Protein AF-K1YWC3-F1 (afdb_monomer)

Structure (mmCIF, N/CA/C/O backbone):
data_AF-K1YWC3-F1
#
_entry.id   AF-K1YWC3-F1
#
loop_
_atom_site.group_PDB
_atom_site.id
_atom_site.type_symbol
_atom_site.label_atom_id
_atom_site.label_alt_id
_atom_site.label_comp_id
_atom_site.label_asym_id
_atom_site.label_entity_id
_atom_site.label_seq_id
_atom_site.pdbx_PDB_ins_code
_atom_site.Cartn_x
_atom_site.Cartn_y
_atom_site.Cartn_z
_atom_site.occupancy
_atom_site.B_iso_or_equiv
_atom_site.auth_seq_id
_atom_site.auth_comp_id
_atom_site.auth_asym_id
_atom_site.auth_atom_id
_atom_site.pdbx_PDB_model_num
ATOM 1 N N . CYS A 1 1 ? -1.167 3.196 -6.192 1.00 78.25 1 CYS A N 1
ATOM 2 C CA . CYS A 1 1 ? -2.270 2.261 -6.495 1.00 78.25 1 CYS A CA 1
ATOM 3 C C . CYS A 1 1 ? -1.720 1.188 -7.412 1.00 78.25 1 CYS A C 1
ATOM 5 O O . CYS A 1 1 ? -1.116 1.553 -8.408 1.00 78.25 1 CYS A O 1
ATOM 7 N N . TRP A 1 2 ? -1.917 -0.083 -7.091 1.00 89.56 2 TRP A N 1
ATOM 8 C CA . TRP A 1 2 ? -1.488 -1.203 -7.930 1.00 89.56 2 TRP A CA 1
ATOM 9 C C . TRP A 1 2 ? -2.705 -2.000 -8.384 1.00 89.56 2 TRP A C 1
ATOM 11 O O . TRP A 1 2 ? -3.825 -1.748 -7.930 1.00 89.56 2 TRP A O 1
ATOM 21 N N . ALA A 1 3 ? -2.472 -2.958 -9.266 1.00 92.81 3 ALA A N 1
ATOM 22 C CA . ALA A 1 3 ? -3.475 -3.923 -9.660 1.00 92.81 3 ALA A CA 1
ATOM 23 C C . ALA A 1 3 ? -2.877 -5.331 -9.683 1.00 92.81 3 ALA A C 1
ATOM 25 O O . ALA A 1 3 ? -1.662 -5.525 -9.613 1.00 92.81 3 ALA A O 1
ATOM 26 N N . GLU A 1 4 ? -3.763 -6.308 -9.785 1.00 94.62 4 GLU A N 1
ATOM 27 C CA . GLU A 1 4 ? -3.435 -7.669 -10.179 1.00 94.62 4 GLU A CA 1
ATOM 28 C C . GLU A 1 4 ? -4.350 -8.022 -11.350 1.00 94.62 4 GLU A C 1
ATOM 30 O O . GLU A 1 4 ? -5.515 -7.615 -11.375 1.00 94.62 4 GLU A O 1
ATOM 35 N N . PHE A 1 5 ? -3.838 -8.769 -12.321 1.00 95.19 5 PHE A N 1
ATOM 36 C CA . PHE A 1 5 ? -4.652 -9.334 -13.393 1.00 95.19 5 PHE A CA 1
ATOM 37 C C . PHE A 1 5 ? -4.528 -10.852 -13.391 1.00 95.19 5 PHE A C 1
ATOM 39 O O . PHE A 1 5 ? -3.484 -11.403 -13.054 1.00 95.19 5 PHE A O 1
ATOM 46 N N . PHE A 1 6 ? -5.610 -11.541 -13.745 1.00 97.00 6 PHE A N 1
ATOM 47 C CA . PHE A 1 6 ? -5.606 -12.995 -13.809 1.00 97.00 6 PHE A CA 1
ATOM 48 C C . PHE A 1 6 ? -5.157 -13.459 -15.194 1.00 97.00 6 PHE A C 1
ATOM 50 O O . PHE A 1 6 ? -5.795 -13.132 -16.196 1.00 97.00 6 PHE A O 1
ATOM 57 N N . LEU A 1 7 ? -4.080 -14.240 -15.246 1.00 97.00 7 LEU A N 1
ATOM 58 C CA . LEU A 1 7 ? -3.588 -14.887 -16.456 1.00 97.00 7 LEU A CA 1
ATOM 59 C C . LEU A 1 7 ? -3.944 -16.385 -16.413 1.00 97.00 7 LEU A C 1
ATOM 61 O O . LEU A 1 7 ? -3.418 -17.108 -15.557 1.00 97.00 7 LEU A O 1
ATOM 65 N N . PRO A 1 8 ? -4.825 -16.880 -17.305 1.00 97.31 8 PRO A N 1
ATOM 66 C CA . PRO A 1 8 ? -5.187 -18.295 -17.345 1.00 97.31 8 PRO A CA 1
ATOM 67 C C . PRO A 1 8 ? -3.958 -19.207 -17.451 1.00 97.31 8 PRO A C 1
ATOM 69 O O . PRO A 1 8 ? -3.063 -18.963 -18.254 1.00 97.31 8 PRO A O 1
ATOM 72 N N . GLY A 1 9 ? -3.914 -20.257 -16.627 1.00 97.00 9 GLY A N 1
ATOM 73 C CA . GLY A 1 9 ? -2.782 -21.190 -16.558 1.00 97.00 9 GLY A CA 1
ATOM 74 C C . GLY A 1 9 ? -1.598 -20.724 -15.700 1.00 97.00 9 GLY A C 1
ATOM 75 O O . GLY A 1 9 ? -0.715 -21.531 -15.435 1.00 97.00 9 GLY A O 1
ATOM 76 N N . TYR A 1 10 ? -1.594 -19.473 -15.226 1.00 95.44 10 TYR A N 1
ATOM 77 C CA . TYR A 1 10 ? -0.540 -18.928 -14.362 1.00 95.44 10 TYR A CA 1
ATOM 78 C C . TYR A 1 10 ? -1.079 -18.455 -13.003 1.00 95.44 10 TYR A C 1
ATOM 80 O O . TYR A 1 10 ? -0.537 -18.821 -11.964 1.00 95.44 10 TYR A O 1
ATOM 88 N N . GLY A 1 11 ? -2.178 -17.694 -12.994 1.00 97.12 11 GLY A N 1
ATOM 89 C CA . GLY A 1 11 ? -2.795 -17.152 -11.779 1.00 97.12 11 GLY A CA 1
ATOM 90 C C . GLY A 1 11 ? -2.837 -15.623 -11.753 1.00 97.12 11 GLY A C 1
ATOM 91 O O . GLY A 1 11 ? -2.821 -14.975 -12.798 1.00 97.12 11 GLY A O 1
ATOM 92 N N . TRP A 1 12 ? -2.925 -15.045 -10.552 1.00 95.94 12 TRP A N 1
ATOM 93 C CA . TRP A 1 12 ? -2.896 -13.593 -10.351 1.00 95.94 12 TRP A CA 1
ATOM 94 C C . TRP A 1 12 ? -1.474 -13.053 -10.515 1.00 95.94 12 TRP A C 1
ATOM 96 O O . TRP A 1 12 ? -0.547 -13.516 -9.854 1.00 95.94 12 TRP A O 1
ATOM 106 N N . VAL A 1 13 ? -1.314 -12.075 -11.403 1.00 96.06 13 VAL A N 1
ATOM 107 C CA . VAL A 1 13 ? -0.044 -11.421 -11.726 1.00 96.06 13 VAL A CA 1
ATOM 108 C C . VAL A 1 13 ? -0.094 -9.978 -11.224 1.00 96.06 13 VAL A C 1
ATOM 110 O O . VAL A 1 13 ? -1.021 -9.250 -11.595 1.00 96.06 13 VAL A O 1
ATOM 113 N N . PRO A 1 14 ? 0.874 -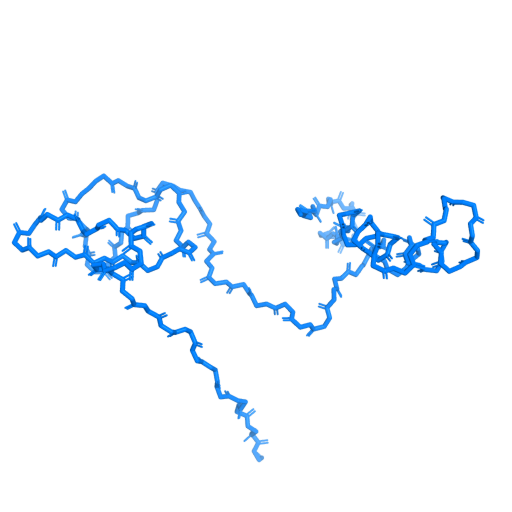9.536 -10.405 1.00 94.88 14 PRO A N 1
ATOM 114 C CA . PRO A 1 14 ? 0.909 -8.166 -9.920 1.00 94.88 14 PRO A CA 1
ATOM 115 C C . PRO A 1 14 ? 1.369 -7.188 -11.001 1.00 94.88 14 PRO A C 1
ATOM 117 O O . PRO A 1 14 ? 2.228 -7.499 -11.822 1.00 94.88 14 PRO A O 1
ATOM 120 N N . VAL A 1 15 ? 0.831 -5.971 -10.974 1.00 95.75 15 VAL A N 1
ATOM 121 C CA . VAL A 1 15 ? 1.298 -4.862 -11.808 1.00 95.75 15 VAL A CA 1
ATOM 122 C C . VAL A 1 15 ? 1.245 -3.546 -11.037 1.00 95.75 15 VAL A C 1
ATOM 124 O O . VAL A 1 15 ? 0.233 -3.230 -10.402 1.00 95.75 15 VAL A O 1
ATOM 127 N N . ASP A 1 16 ? 2.320 -2.758 -11.098 1.00 95.56 16 ASP A N 1
ATOM 128 C CA . ASP A 1 16 ? 2.392 -1.472 -10.396 1.00 95.56 16 ASP A CA 1
ATOM 129 C C . ASP A 1 16 ? 2.835 -0.291 -11.279 1.00 95.56 16 ASP A C 1
ATOM 131 O O . ASP A 1 16 ? 3.982 0.158 -11.235 1.00 95.56 16 ASP A O 1
ATOM 135 N N . PRO A 1 17 ? 1.912 0.290 -12.065 1.00 94.81 17 PRO A N 1
ATOM 136 C CA . PRO A 1 17 ? 2.220 1.479 -12.850 1.00 94.81 17 PRO A CA 1
ATOM 137 C C . PRO A 1 17 ? 2.376 2.736 -11.980 1.00 94.81 17 PRO A C 1
ATOM 139 O O . PRO A 1 17 ? 2.950 3.728 -12.435 1.00 94.81 17 PRO A O 1
ATOM 142 N N . ALA A 1 18 ? 1.856 2.738 -10.746 1.00 95.12 18 ALA A N 1
ATOM 143 C CA . ALA A 1 18 ? 1.966 3.894 -9.868 1.00 95.12 18 ALA A CA 1
ATOM 144 C C . ALA A 1 18 ? 3.388 4.047 -9.332 1.00 95.12 18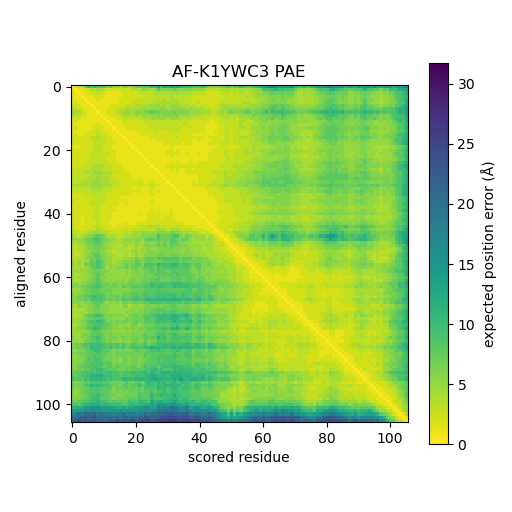 ALA A C 1
ATOM 146 O O . ALA A 1 18 ? 3.889 5.171 -9.304 1.00 95.12 18 ALA A O 1
ATOM 147 N N . ASP A 1 19 ? 4.055 2.949 -8.980 1.00 95.06 19 ASP A N 1
ATOM 148 C CA . ASP A 1 19 ? 5.454 3.000 -8.563 1.00 95.06 19 ASP A CA 1
ATOM 149 C C . ASP A 1 19 ? 6.387 3.343 -9.727 1.00 95.06 19 ASP A C 1
ATOM 151 O O . ASP A 1 19 ? 7.305 4.132 -9.526 1.00 95.06 19 ASP A O 1
ATOM 155 N N . VAL A 1 20 ? 6.095 2.927 -10.968 1.00 96.19 20 VAL A N 1
ATOM 156 C CA . VAL A 1 20 ? 6.805 3.457 -12.153 1.00 96.19 20 VAL A CA 1
ATOM 157 C C . VAL A 1 20 ? 6.718 4.987 -12.190 1.00 96.19 20 VAL A C 1
ATOM 159 O O . VAL A 1 20 ? 7.732 5.671 -12.312 1.00 96.19 20 VAL A O 1
ATOM 162 N N . ARG A 1 21 ? 5.512 5.553 -12.041 1.00 96.88 21 ARG A N 1
ATOM 163 C CA . ARG A 1 21 ? 5.314 7.014 -12.036 1.00 96.88 21 ARG A CA 1
ATOM 164 C C . ARG A 1 21 ? 5.973 7.692 -10.839 1.00 96.88 21 ARG A C 1
ATOM 166 O O . ARG A 1 21 ? 6.459 8.812 -10.983 1.00 96.88 21 ARG A O 1
ATOM 173 N N . LYS A 1 22 ? 6.002 7.032 -9.682 1.00 95.69 22 LYS A N 1
ATOM 174 C CA . LYS A 1 22 ? 6.696 7.514 -8.488 1.00 95.69 22 LYS A CA 1
ATOM 175 C C . LYS A 1 22 ? 8.199 7.586 -8.729 1.00 95.69 22 LYS A C 1
ATOM 177 O O . LYS A 1 22 ? 8.767 8.638 -8.473 1.00 95.69 22 LYS A O 1
ATOM 182 N N . MET A 1 23 ? 8.806 6.536 -9.282 1.00 96.44 23 MET A N 1
ATOM 183 C CA . MET A 1 23 ? 10.234 6.520 -9.608 1.00 96.44 23 MET A CA 1
ATOM 184 C C . MET A 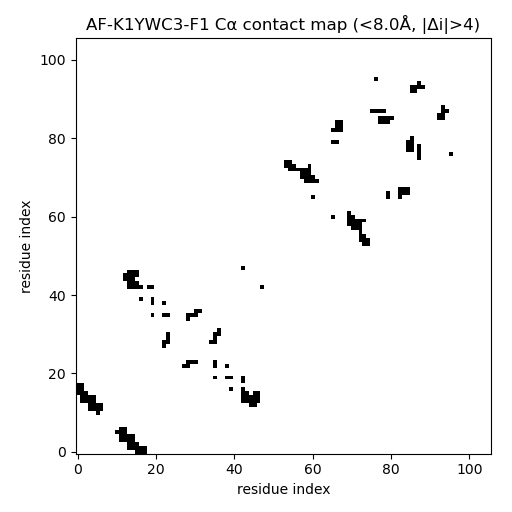1 23 ? 10.586 7.592 -10.638 1.00 96.44 23 MET A C 1
ATOM 186 O O . MET A 1 23 ? 11.535 8.345 -10.438 1.00 96.44 23 MET A O 1
ATOM 190 N N . MET A 1 24 ? 9.765 7.742 -11.685 1.00 98.19 24 MET A N 1
ATOM 191 C CA . MET A 1 24 ? 9.930 8.828 -12.654 1.00 98.19 24 MET A CA 1
ATOM 192 C C . MET A 1 24 ? 9.907 10.208 -11.987 1.00 98.19 24 MET A C 1
ATOM 194 O O . MET A 1 24 ? 10.729 11.057 -12.310 1.00 98.19 24 MET A O 1
ATOM 198 N N . LEU A 1 25 ? 8.987 10.435 -11.043 1.00 98.12 25 LEU A N 1
ATOM 199 C CA . LEU A 1 25 ? 8.901 11.697 -10.310 1.00 98.12 25 LEU A CA 1
ATOM 200 C C . LEU A 1 25 ? 10.117 11.918 -9.399 1.00 98.12 25 LEU A C 1
ATOM 202 O O . LEU A 1 25 ? 10.682 13.007 -9.397 1.00 98.12 25 LEU A O 1
ATOM 206 N N . THR A 1 26 ? 10.515 10.911 -8.617 1.00 97.56 26 THR A N 1
ATOM 207 C CA . THR A 1 26 ? 11.603 11.042 -7.633 1.00 97.56 26 THR A CA 1
ATOM 208 C C . THR A 1 26 ? 12.974 11.170 -8.278 1.00 97.56 26 THR A C 1
ATOM 210 O O . THR A 1 26 ? 13.868 11.772 -7.692 1.00 97.56 26 THR A O 1
ATOM 213 N N . GLU A 1 27 ? 13.141 10.607 -9.471 1.00 97.94 27 GLU A N 1
ATOM 214 C CA . GLU A 1 27 ? 14.410 10.590 -10.198 1.00 97.94 27 GLU A CA 1
ATOM 215 C C . GLU A 1 27 ? 14.419 11.530 -11.413 1.00 97.94 27 GLU A C 1
ATOM 217 O O . GLU A 1 27 ? 15.400 11.571 -12.149 1.00 97.94 27 GLU A O 1
ATOM 222 N N . ASN A 1 28 ? 13.349 12.311 -11.606 1.00 98.25 28 ASN A N 1
ATOM 223 C CA . ASN A 1 28 ? 13.175 13.253 -12.715 1.00 98.25 28 ASN A CA 1
ATOM 224 C C . ASN A 1 28 ? 13.359 12.612 -14.109 1.00 98.25 28 ASN A C 1
ATOM 226 O O . ASN A 1 28 ? 14.043 13.161 -14.974 1.00 98.25 28 ASN A O 1
ATOM 230 N N . LEU A 1 29 ? 12.744 11.446 -14.320 1.00 98.50 29 LEU A N 1
ATOM 231 C CA . LEU A 1 29 ? 12.835 10.672 -15.561 1.00 98.50 29 LEU A CA 1
ATOM 232 C C . LEU A 1 29 ? 11.671 10.965 -16.512 1.00 98.50 29 LEU A C 1
ATOM 234 O O . LEU A 1 29 ? 10.520 11.150 -16.102 1.00 98.50 29 LEU A O 1
ATOM 238 N N . GLN A 1 30 ? 11.964 10.908 -17.805 1.00 98.31 30 GLN A N 1
ATOM 239 C CA . GLN A 1 30 ? 10.996 10.932 -18.892 1.00 98.31 30 GLN A CA 1
ATOM 240 C C . GLN A 1 30 ? 10.518 9.517 -19.262 1.00 98.31 30 GLN A C 1
ATOM 242 O O . GLN A 1 30 ? 11.174 8.518 -18.944 1.00 98.31 30 GLN A O 1
ATOM 247 N N . PRO A 1 31 ? 9.354 9.385 -19.926 1.00 97.56 31 PRO A N 1
ATOM 248 C CA . PRO A 1 31 ? 8.822 8.090 -20.348 1.00 97.56 31 PRO A CA 1
ATOM 249 C C . PRO A 1 31 ? 9.759 7.260 -21.244 1.00 97.56 31 PRO A C 1
ATOM 251 O O . PRO A 1 31 ? 9.615 6.033 -21.274 1.00 97.56 31 PRO A O 1
ATOM 254 N N . GLU A 1 32 ? 10.659 7.907 -21.983 1.00 97.62 32 GLU A N 1
ATOM 255 C CA . GLU A 1 32 ? 11.560 7.301 -22.969 1.00 97.62 32 GLU A CA 1
ATOM 256 C C . GLU A 1 32 ? 12.899 6.848 -22.372 1.00 97.62 32 GLU A C 1
ATOM 258 O O . GLU A 1 32 ? 13.598 6.042 -22.999 1.00 97.62 32 GLU A O 1
ATOM 263 N N . ASP A 1 33 ? 13.235 7.325 -21.170 1.00 98.50 33 ASP A N 1
ATOM 264 C CA . ASP A 1 33 ? 14.504 7.035 -20.507 1.00 98.50 33 ASP A CA 1
ATOM 265 C C . ASP A 1 33 ? 14.688 5.533 -20.277 1.00 98.50 33 ASP A C 1
ATOM 267 O O . ASP A 1 33 ? 13.747 4.810 -19.930 1.00 98.50 33 ASP A O 1
ATOM 271 N N . ALA A 1 34 ? 15.930 5.062 -20.427 1.00 98.38 34 ALA A N 1
ATOM 272 C CA . ALA A 1 34 ? 16.284 3.656 -20.224 1.00 98.38 34 ALA A CA 1
ATOM 273 C C . ALA A 1 34 ? 15.850 3.156 -18.837 1.00 98.38 34 ALA A C 1
ATOM 275 O O . ALA A 1 34 ? 15.196 2.123 -18.724 1.00 98.38 34 ALA A O 1
ATOM 276 N N . ARG A 1 35 ? 16.085 3.965 -17.801 1.00 98.12 35 ARG A N 1
ATOM 277 C CA . ARG A 1 35 ? 15.716 3.641 -16.420 1.00 98.12 35 ARG A CA 1
ATOM 278 C C . ARG A 1 35 ? 14.201 3.556 -16.202 1.00 98.12 35 ARG A C 1
ATOM 280 O O . ARG A 1 35 ? 13.726 2.707 -15.456 1.00 98.12 35 ARG A O 1
ATOM 287 N N . THR A 1 36 ? 13.409 4.364 -16.911 1.00 98.38 36 THR A N 1
ATOM 288 C CA . THR A 1 36 ? 11.942 4.236 -16.895 1.00 98.38 36 THR A CA 1
ATOM 289 C C . THR A 1 36 ? 11.489 2.907 -17.502 1.00 98.38 36 THR A C 1
ATOM 291 O O . THR A 1 36 ? 10.529 2.310 -17.012 1.00 98.38 36 THR A O 1
ATOM 294 N N . LYS A 1 37 ? 12.162 2.426 -18.556 1.00 98.12 37 LYS A N 1
ATOM 295 C CA . LYS A 1 37 ? 11.873 1.111 -19.153 1.00 98.12 37 LYS A CA 1
ATOM 296 C C . LYS A 1 37 ? 12.199 -0.019 -18.180 1.00 98.12 37 LYS A C 1
ATOM 298 O O . LYS A 1 37 ? 11.347 -0.877 -17.989 1.00 98.12 37 LYS A O 1
ATOM 303 N N . GLU A 1 38 ? 13.336 0.054 -17.491 1.00 97.94 38 GLU A N 1
ATOM 304 C CA . GLU A 1 38 ? 13.704 -0.907 -16.439 1.00 97.94 38 GLU A CA 1
ATOM 305 C C . GLU A 1 38 ? 12.642 -0.971 -15.329 1.00 97.94 38 GLU A C 1
ATOM 307 O O . GLU A 1 38 ? 12.217 -2.058 -14.940 1.00 97.94 38 GLU A O 1
ATOM 312 N N . TYR A 1 39 ? 12.126 0.176 -14.864 1.00 97.25 39 TYR A N 1
ATOM 313 C CA . TYR A 1 39 ? 11.028 0.181 -13.889 1.00 97.25 39 TYR A CA 1
ATOM 314 C C . TYR A 1 39 ? 9.742 -0.432 -14.441 1.00 97.25 39 TYR A C 1
ATOM 316 O O . TYR A 1 39 ? 9.067 -1.167 -13.723 1.00 97.25 39 TYR A O 1
ATOM 324 N N . ARG A 1 40 ? 9.384 -0.152 -15.700 1.00 97.06 40 ARG A N 1
ATOM 325 C CA . ARG A 1 40 ? 8.204 -0.769 -16.329 1.00 97.06 40 ARG A CA 1
ATOM 326 C C . ARG A 1 40 ? 8.339 -2.283 -16.409 1.00 97.06 40 ARG A C 1
ATOM 328 O O . ARG A 1 40 ? 7.371 -2.968 -16.110 1.00 97.06 40 ARG A O 1
ATOM 335 N N . GLU A 1 41 ? 9.508 -2.780 -16.801 1.00 97.06 41 GLU A N 1
ATOM 336 C CA . GLU A 1 41 ? 9.790 -4.214 -16.878 1.00 97.06 41 GLU A CA 1
ATOM 337 C C . GLU A 1 41 ? 9.738 -4.864 -15.495 1.00 97.06 41 GLU A C 1
ATOM 339 O O . GLU A 1 41 ? 9.081 -5.888 -15.330 1.00 97.06 41 GLU A O 1
ATOM 344 N N . TYR A 1 42 ? 10.343 -4.237 -14.483 1.00 95.88 42 TYR A N 1
ATOM 345 C CA . TYR A 1 42 ? 10.313 -4.739 -13.112 1.00 95.88 42 TYR A CA 1
ATOM 346 C C . TYR A 1 42 ? 8.888 -4.791 -12.541 1.00 95.88 42 TYR A C 1
ATOM 348 O O . TYR A 1 42 ? 8.445 -5.832 -12.066 1.00 95.88 42 TYR A O 1
ATOM 356 N N . PHE A 1 43 ? 8.139 -3.687 -12.609 1.00 95.94 43 PHE A N 1
ATOM 357 C CA . PHE A 1 43 ? 6.792 -3.599 -12.032 1.00 95.94 43 PHE A CA 1
ATOM 358 C C . PHE A 1 43 ? 5.701 -4.264 -12.890 1.00 95.94 43 PHE A C 1
ATOM 360 O O . PHE A 1 43 ? 4.523 -4.218 -12.525 1.00 95.94 43 PHE A O 1
ATOM 367 N N . TRP A 1 44 ? 6.060 -4.901 -14.008 1.00 95.50 44 TRP A N 1
ATOM 368 C CA . TRP A 1 44 ? 5.176 -5.760 -14.793 1.00 95.50 44 TRP A CA 1
ATOM 369 C C . TRP A 1 44 ? 5.341 -7.224 -14.371 1.00 95.50 44 TRP A C 1
ATOM 371 O O . TRP A 1 44 ? 6.022 -8.014 -15.019 1.00 95.50 44 TRP A O 1
ATOM 381 N N . GLY A 1 45 ? 4.711 -7.592 -13.258 1.00 94.38 45 GLY A N 1
ATOM 382 C CA . GLY A 1 45 ? 4.865 -8.912 -12.643 1.00 94.38 45 GLY A CA 1
ATOM 383 C C . GLY A 1 45 ? 5.562 -8.888 -11.286 1.00 94.38 45 GLY A C 1
ATOM 384 O O . GLY A 1 45 ? 5.732 -9.951 -10.690 1.00 94.38 45 GLY A O 1
ATOM 385 N N . ALA A 1 46 ? 5.900 -7.709 -10.755 1.00 93.12 46 ALA A N 1
ATOM 386 C CA . ALA A 1 46 ? 6.425 -7.563 -9.401 1.00 93.12 46 ALA A CA 1
ATOM 387 C C . ALA A 1 46 ? 5.796 -6.401 -8.621 1.00 93.12 46 ALA A C 1
ATOM 389 O O . ALA A 1 46 ? 5.181 -5.479 -9.161 1.00 93.12 46 ALA A O 1
ATOM 390 N N . TRP A 1 47 ? 6.013 -6.460 -7.312 1.00 90.19 47 TRP A N 1
ATOM 391 C CA . TRP A 1 47 ? 5.847 -5.367 -6.365 1.00 90.19 47 TRP A CA 1
ATOM 392 C C . TRP A 1 47 ? 7.206 -5.032 -5.748 1.00 90.19 47 TRP A C 1
ATOM 394 O O . TRP A 1 47 ? 8.110 -5.867 -5.775 1.00 90.19 47 TRP A O 1
ATOM 404 N N . ASP A 1 48 ? 7.347 -3.851 -5.140 1.00 84.62 48 ASP A N 1
ATOM 405 C CA . ASP A 1 48 ? 8.533 -3.574 -4.327 1.00 84.62 48 ASP A CA 1
ATOM 406 C C . ASP A 1 48 ? 8.632 -4.540 -3.127 1.00 84.62 48 ASP A C 1
ATOM 408 O O . ASP A 1 48 ? 7.631 -5.052 -2.617 1.00 84.62 48 ASP A O 1
ATOM 412 N N . SER A 1 49 ? 9.855 -4.801 -2.666 1.00 82.69 49 SER A N 1
ATOM 413 C CA . SER A 1 49 ? 10.133 -5.787 -1.613 1.00 82.69 49 SER A CA 1
ATOM 414 C C . SER A 1 49 ? 9.738 -5.344 -0.200 1.00 82.69 49 SER A C 1
ATOM 416 O O . SER A 1 49 ? 9.813 -6.146 0.730 1.00 82.69 49 SER A O 1
ATOM 418 N N . TYR A 1 50 ? 9.312 -4.094 -0.011 1.00 84.19 50 TYR A N 1
ATOM 419 C CA . TYR A 1 50 ? 9.007 -3.508 1.294 1.00 84.19 50 TYR A CA 1
ATOM 420 C C . TYR A 1 50 ? 7.503 -3.441 1.585 1.00 84.19 50 TYR A C 1
ATOM 422 O O . TYR A 1 50 ? 7.075 -2.776 2.533 1.00 84.19 50 TYR A O 1
ATOM 430 N N . ARG A 1 51 ? 6.676 -4.137 0.799 1.00 84.06 51 ARG A N 1
ATOM 431 C CA . ARG A 1 51 ? 5.221 -4.108 0.971 1.00 84.06 51 ARG A CA 1
ATOM 432 C C . ARG A 1 51 ? 4.730 -4.927 2.147 1.00 84.06 51 ARG A C 1
ATOM 434 O O . ARG A 1 51 ? 5.122 -6.070 2.362 1.00 84.06 51 ARG A O 1
ATOM 441 N N . VAL A 1 52 ? 3.752 -4.352 2.841 1.00 84.69 52 VAL A N 1
ATOM 442 C CA . VAL A 1 52 ? 3.009 -5.006 3.916 1.00 84.69 52 VAL A CA 1
ATOM 443 C C . VAL A 1 52 ? 1.516 -4.865 3.641 1.00 84.69 52 VAL A C 1
ATOM 445 O O . VAL A 1 52 ? 0.992 -3.756 3.528 1.00 84.69 52 VAL A O 1
ATOM 448 N N . LYS A 1 53 ? 0.812 -5.996 3.550 1.00 85.00 53 LYS A N 1
ATOM 449 C CA . LYS A 1 53 ? -0.651 -6.024 3.457 1.00 85.00 53 LYS A CA 1
ATOM 450 C C . LYS A 1 53 ? -1.242 -6.000 4.866 1.00 85.00 53 LYS A C 1
ATOM 452 O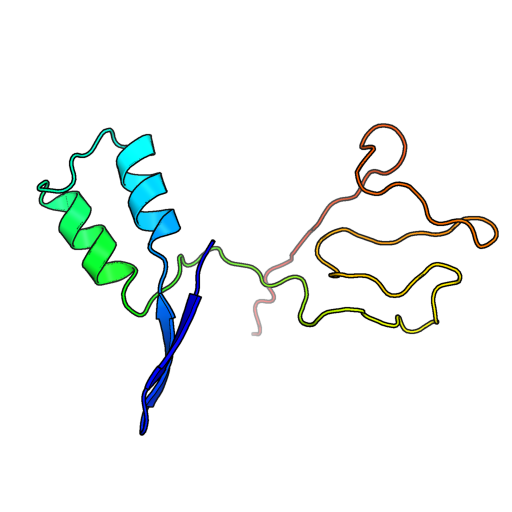 O . LYS A 1 53 ? -1.136 -6.981 5.592 1.00 85.00 53 LYS A O 1
ATOM 457 N N . LEU A 1 54 ? -1.877 -4.890 5.237 1.00 83.62 54 LEU A N 1
ATOM 458 C CA . LEU A 1 54 ? -2.484 -4.730 6.567 1.00 83.62 54 LEU A CA 1
ATOM 459 C C . LEU A 1 54 ? -3.880 -5.355 6.673 1.00 83.62 54 LEU A C 1
ATOM 461 O O . LEU A 1 54 ? -4.242 -5.880 7.719 1.00 83.62 54 LEU A O 1
ATOM 465 N N . ALA A 1 55 ? -4.663 -5.311 5.595 1.00 86.06 55 ALA A N 1
ATOM 466 C CA . ALA A 1 55 ? -6.035 -5.802 5.590 1.00 86.06 55 ALA A CA 1
ATOM 467 C C . ALA A 1 55 ? -6.483 -6.269 4.203 1.00 86.06 55 ALA A C 1
ATOM 469 O O . ALA A 1 55 ? -5.878 -5.943 3.179 1.00 86.06 55 ALA A O 1
ATOM 470 N N . THR A 1 56 ? -7.572 -7.037 4.177 1.00 89.00 56 THR A N 1
ATOM 471 C CA . THR A 1 56 ? -8.257 -7.482 2.961 1.00 89.00 56 THR A CA 1
ATOM 472 C C . THR A 1 56 ? -9.767 -7.399 3.155 1.00 89.00 56 THR A C 1
ATOM 474 O O . THR A 1 56 ? -10.253 -7.637 4.257 1.00 89.00 56 THR A O 1
ATOM 477 N N . GLY A 1 57 ? -10.500 -7.104 2.081 1.00 89.88 57 GLY A N 1
ATOM 478 C CA . GLY A 1 57 ? -11.964 -7.062 2.071 1.00 89.88 57 GLY A CA 1
ATOM 479 C C . GLY A 1 57 ? -12.568 -5.656 2.127 1.00 89.88 57 GLY A C 1
ATOM 480 O O . GLY A 1 57 ? -11.859 -4.648 2.188 1.00 89.88 57 GLY A O 1
ATOM 481 N N . ARG A 1 58 ? -13.899 -5.622 2.039 1.00 93.19 58 ARG A N 1
ATOM 482 C CA . ARG A 1 58 ? -14.754 -4.430 2.026 1.00 93.19 58 ARG A CA 1
ATOM 483 C C . ARG A 1 58 ? -15.929 -4.645 2.974 1.00 93.19 58 ARG A C 1
ATOM 485 O O . ARG A 1 58 ? -16.298 -5.795 3.204 1.00 93.19 58 ARG A O 1
ATOM 492 N N . ASP A 1 59 ? -16.479 -3.557 3.508 1.00 94.94 59 ASP A N 1
ATOM 493 C CA . ASP A 1 59 ? -17.668 -3.562 4.378 1.00 94.94 59 ASP A CA 1
ATOM 494 C C . ASP A 1 59 ? -17.555 -4.575 5.531 1.00 94.94 59 ASP A C 1
ATOM 496 O O . ASP A 1 59 ? -18.415 -5.418 5.781 1.00 94.94 59 ASP A O 1
ATOM 500 N N . LEU A 1 60 ? -16.420 -4.506 6.221 1.00 93.44 60 LEU A N 1
ATOM 501 C CA . LEU A 1 60 ? -15.966 -5.482 7.195 1.00 93.44 60 LEU A CA 1
ATOM 502 C C . LEU A 1 60 ? -16.779 -5.403 8.490 1.00 93.44 60 LEU A C 1
ATOM 504 O O . LEU A 1 60 ? -16.929 -4.339 9.100 1.00 93.44 60 LEU A O 1
ATOM 508 N N . ILE A 1 61 ? -17.234 -6.567 8.948 1.00 95.38 61 ILE A N 1
ATOM 509 C CA . ILE A 1 61 ? -17.778 -6.770 10.291 1.00 95.38 61 ILE A CA 1
ATOM 510 C C . ILE A 1 61 ? -16.661 -7.336 11.162 1.00 95.3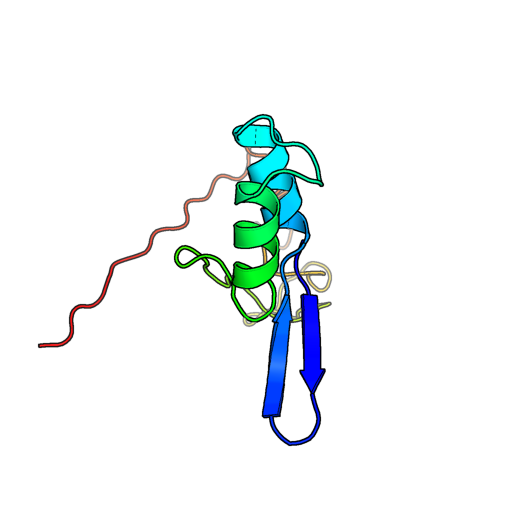8 61 ILE A C 1
ATOM 512 O O . ILE A 1 61 ? -16.125 -8.405 10.871 1.00 95.38 61 ILE A O 1
ATOM 516 N N . LEU A 1 62 ? -16.293 -6.606 12.211 1.00 92.50 62 LEU A N 1
ATOM 517 C CA . LEU A 1 62 ? -15.231 -6.998 13.126 1.00 92.50 62 LEU A CA 1
ATOM 518 C C . LEU A 1 62 ? -15.677 -8.135 14.052 1.00 92.50 62 LEU A C 1
ATOM 520 O O . LEU A 1 62 ? -16.867 -8.396 14.239 1.00 92.50 62 LEU A O 1
ATOM 524 N N . ASN A 1 63 ? -14.693 -8.805 14.649 1.00 91.31 63 ASN A N 1
ATOM 525 C CA . ASN A 1 63 ? -14.901 -9.714 15.766 1.00 91.31 63 ASN A CA 1
ATOM 526 C C . ASN A 1 63 ? -13.967 -9.302 16.921 1.00 91.31 63 ASN A C 1
ATOM 528 O O . ASN A 1 63 ? -12.753 -9.468 16.777 1.00 91.31 63 ASN A O 1
ATOM 532 N N . PRO A 1 64 ? -14.489 -8.757 18.035 1.00 91.38 64 PRO A N 1
ATOM 533 C CA . PRO A 1 64 ? -15.909 -8.534 18.332 1.00 91.38 64 PRO A CA 1
ATOM 534 C C . PRO A 1 64 ? -16.571 -7.521 17.386 1.00 91.38 64 PRO A C 1
ATOM 536 O O . PRO A 1 64 ? -15.902 -6.655 16.824 1.00 91.38 64 PRO A O 1
ATOM 539 N N . ARG A 1 65 ? -17.894 -7.651 17.205 1.00 94.50 65 ARG A N 1
ATOM 540 C CA . ARG A 1 65 ? -18.677 -6.767 16.329 1.00 94.50 65 ARG A CA 1
ATOM 541 C C . ARG A 1 65 ? -18.595 -5.328 16.833 1.00 94.50 65 ARG A C 1
ATOM 543 O O . ARG A 1 65 ? -18.865 -5.074 18.004 1.00 94.50 65 ARG A O 1
ATOM 550 N N . GLN A 1 66 ? -18.268 -4.409 15.932 1.00 94.88 66 GLN A N 1
ATOM 551 C CA . GLN A 1 66 ? -18.292 -2.978 16.206 1.00 94.88 66 GLN A CA 1
ATOM 552 C C . GLN A 1 66 ? -19.725 -2.464 16.430 1.00 94.88 66 GLN A C 1
ATOM 554 O O . GLN A 1 66 ? -20.671 -2.984 15.836 1.00 94.88 66 GLN A O 1
ATOM 559 N N . ALA A 1 67 ? -19.893 -1.428 17.250 1.00 94.69 67 ALA A N 1
ATOM 560 C CA . ALA A 1 67 ? -21.158 -0.706 17.388 1.00 94.69 67 ALA A CA 1
ATOM 561 C C . ALA A 1 67 ? -21.446 0.207 16.181 1.00 94.69 67 ALA A C 1
ATOM 563 O O . ALA A 1 67 ? -22.607 0.466 15.860 1.00 94.69 67 ALA A O 1
ATOM 564 N N . GLY A 1 68 ? -20.392 0.694 15.519 1.00 89.44 68 GLY A N 1
ATOM 565 C CA . GLY A 1 68 ? -20.480 1.492 14.297 1.00 89.44 68 GLY A CA 1
ATOM 566 C C . GLY A 1 68 ? -20.930 0.714 13.052 1.00 89.44 68 GLY A C 1
ATOM 567 O O . GLY A 1 68 ? -21.245 -0.475 13.084 1.00 89.44 68 GLY A O 1
ATOM 568 N N . ALA A 1 69 ? -20.940 1.405 11.912 1.00 91.88 69 ALA A N 1
ATOM 569 C CA . ALA A 1 69 ? -21.212 0.792 10.613 1.00 91.88 69 ALA A CA 1
ATOM 570 C C . ALA A 1 69 ? -20.109 -0.220 10.207 1.00 91.88 69 ALA A C 1
ATOM 572 O O . ALA A 1 69 ? -19.000 -0.197 10.757 1.00 91.88 69 ALA A O 1
ATOM 573 N N . PRO A 1 70 ? -20.373 -1.101 9.223 1.00 94.06 70 PRO A N 1
ATOM 574 C CA . PRO A 1 70 ? -19.335 -1.910 8.590 1.00 94.06 70 PRO A CA 1
ATOM 575 C C . PRO A 1 70 ? -18.159 -1.046 8.122 1.00 94.06 70 PRO A C 1
ATOM 577 O O . PRO A 1 70 ? -18.353 0.044 7.580 1.00 94.06 70 PRO A O 1
ATOM 580 N N . LEU A 1 71 ? -16.931 -1.518 8.331 1.00 92.69 71 LEU A N 1
ATOM 581 C CA . LEU A 1 71 ? -15.748 -0.755 7.94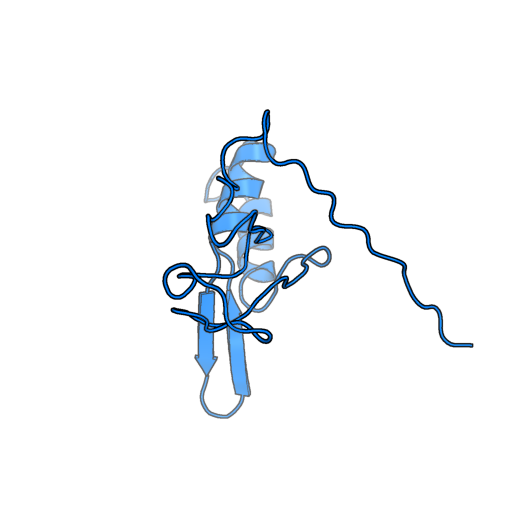1 1.00 92.69 71 LEU A CA 1
ATOM 582 C C . LEU A 1 71 ? -15.483 -0.940 6.457 1.00 92.69 71 LEU A C 1
ATOM 584 O O . LEU A 1 71 ? -15.182 -2.045 6.013 1.00 92.69 71 LEU A O 1
ATOM 588 N N . ASN A 1 72 ? -15.541 0.148 5.689 1.00 91.25 72 ASN A N 1
ATOM 589 C CA . ASN A 1 72 ? -15.314 0.093 4.246 1.00 91.25 72 ASN A CA 1
ATOM 590 C C . ASN A 1 72 ? -13.980 -0.595 3.893 1.00 91.25 72 ASN A C 1
ATOM 592 O O . ASN A 1 72 ? -13.927 -1.365 2.943 1.00 91.25 72 ASN A O 1
ATOM 596 N N . THR A 1 73 ? -12.921 -0.347 4.670 1.00 89.75 73 THR A N 1
ATOM 597 C CA . THR A 1 73 ? -11.665 -1.117 4.690 1.00 89.75 73 THR A CA 1
ATOM 598 C C . THR A 1 73 ? -11.100 -1.118 6.116 1.00 89.75 73 THR A C 1
ATOM 600 O O . THR A 1 73 ? -11.534 -0.327 6.951 1.00 89.75 73 THR A O 1
ATOM 603 N N . PHE A 1 74 ? -10.106 -1.966 6.398 1.00 89.62 74 PHE A N 1
ATOM 604 C CA . PHE A 1 74 ? -9.379 -1.972 7.680 1.00 89.62 74 PHE A CA 1
ATOM 605 C C . PHE A 1 74 ? -7.927 -1.491 7.522 1.00 89.62 74 PHE A C 1
ATOM 607 O O . PHE A 1 74 ? -6.990 -2.090 8.038 1.00 89.62 74 PHE A O 1
ATOM 614 N N . GLY A 1 75 ? -7.724 -0.438 6.720 1.00 87.69 75 GLY A N 1
ATOM 615 C CA . GLY A 1 75 ? -6.398 0.163 6.509 1.00 87.69 75 GLY A CA 1
ATOM 616 C C . GLY A 1 75 ? -5.940 1.077 7.651 1.00 87.69 75 GLY A C 1
ATOM 617 O O . GLY A 1 75 ? -4.743 1.267 7.847 1.00 87.69 75 GLY A O 1
ATOM 618 N N . TYR A 1 76 ? -6.894 1.611 8.413 1.00 88.44 76 TYR A N 1
ATOM 619 C CA . TYR A 1 76 ? -6.677 2.418 9.610 1.00 88.44 76 TYR A CA 1
ATOM 620 C C . TYR A 1 76 ? -7.173 1.629 10.825 1.00 88.44 76 TYR A C 1
ATOM 622 O O . TYR A 1 76 ? -8.172 0.913 10.698 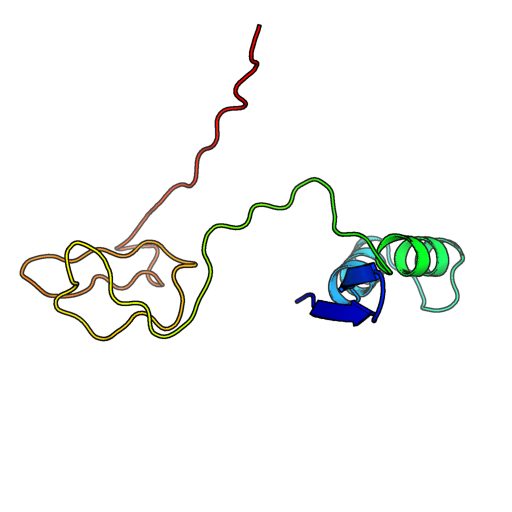1.00 88.44 76 TYR A O 1
ATOM 630 N N . PRO A 1 77 ? -6.516 1.728 11.993 1.00 88.81 77 PRO A N 1
ATOM 631 C CA . PRO A 1 77 ? -7.025 1.095 13.199 1.00 88.81 77 PRO A CA 1
ATOM 632 C C . PRO A 1 77 ? -8.407 1.624 13.570 1.00 88.81 77 PRO A C 1
ATOM 634 O O . PRO A 1 77 ? -8.731 2.785 13.333 1.00 88.81 77 PRO A O 1
ATOM 637 N N . TYR A 1 78 ? -9.200 0.759 14.187 1.00 91.25 78 TYR A N 1
ATOM 638 C CA . TYR A 1 78 ? -10.537 1.078 14.660 1.00 91.25 78 TYR A CA 1
ATOM 639 C C . TYR A 1 78 ? -10.573 1.067 16.186 1.00 91.25 78 TYR A C 1
ATOM 641 O O . TYR A 1 78 ? -9.995 0.177 16.811 1.00 91.25 78 TYR A O 1
ATOM 649 N N . GLY A 1 79 ? -11.270 2.030 16.785 1.00 91.19 79 GLY A N 1
ATOM 650 C CA . GLY A 1 79 ? -11.478 2.095 18.228 1.00 91.19 79 GLY A CA 1
ATOM 651 C C . GLY A 1 79 ? -12.835 2.699 18.568 1.00 91.19 79 GLY A C 1
ATOM 652 O O . GLY A 1 79 ? -13.329 3.562 17.846 1.00 91.19 79 GLY A O 1
ATOM 653 N N . GLU A 1 80 ? -13.424 2.253 19.677 1.00 92.62 80 GLU A N 1
ATOM 654 C CA . GLU A 1 80 ? -14.698 2.760 20.194 1.00 92.62 80 GLU A CA 1
ATOM 655 C C . GLU A 1 80 ? -14.592 3.086 21.683 1.00 92.62 80 GLU A C 1
ATOM 657 O O . GLU A 1 80 ? -13.974 2.347 22.450 1.00 92.62 80 GLU A O 1
ATOM 662 N N . VAL A 1 81 ? -15.258 4.160 22.109 1.00 91.81 81 VAL A N 1
ATOM 663 C CA . VAL A 1 81 ? -15.442 4.490 23.529 1.00 91.81 81 VAL A CA 1
ATOM 664 C C . VAL A 1 81 ? -16.931 4.673 23.789 1.00 91.81 81 VAL A C 1
ATOM 666 O O . VAL A 1 81 ? -17.573 5.539 23.198 1.00 91.81 81 VAL A O 1
ATOM 669 N N . GLY A 1 82 ? -17.508 3.824 24.645 1.00 92.44 82 GLY A N 1
ATOM 670 C CA . GLY A 1 82 ? -18.949 3.846 24.926 1.00 92.44 82 GLY A CA 1
ATOM 671 C C . GLY A 1 82 ? -19.817 3.612 23.681 1.00 92.44 82 GLY A C 1
ATOM 672 O O . GLY A 1 82 ? -20.844 4.269 23.527 1.00 92.44 82 GLY A O 1
ATOM 673 N N . GLY A 1 83 ? -19.374 2.741 22.765 1.00 91.88 83 GLY A N 1
ATOM 674 C CA . GLY A 1 83 ? -20.069 2.434 21.506 1.00 91.88 83 GLY A CA 1
ATOM 675 C C . GLY A 1 83 ? -19.975 3.526 20.436 1.00 91.88 83 GLY A C 1
ATOM 676 O O . GLY A 1 83 ? -20.650 3.439 19.414 1.00 91.88 83 GLY A O 1
ATOM 677 N N . LYS A 1 84 ? -19.161 4.566 20.655 1.00 92.25 84 LYS A N 1
ATOM 678 C CA . LYS A 1 84 ? -18.917 5.626 19.673 1.00 92.25 84 LYS A CA 1
ATOM 679 C C . LYS A 1 84 ? -17.567 5.404 18.991 1.00 92.25 84 LYS A C 1
ATOM 681 O O . LYS A 1 84 ? -16.561 5.378 19.708 1.00 92.25 84 LYS A O 1
ATOM 686 N N . PRO A 1 85 ? -17.525 5.267 17.653 1.00 92.00 85 PRO A N 1
ATOM 687 C CA . PRO A 1 85 ? -16.272 5.183 16.913 1.00 92.00 85 PRO A CA 1
ATOM 688 C C . PRO A 1 85 ? -15.422 6.439 17.117 1.00 92.00 85 PRO A C 1
ATOM 690 O O . PRO A 1 85 ? -15.941 7.557 17.105 1.00 92.00 85 PRO A O 1
ATOM 693 N N . LEU A 1 86 ? -14.120 6.248 17.306 1.00 92.00 86 LEU A N 1
ATOM 694 C CA . LEU A 1 86 ? -13.132 7.322 17.281 1.00 92.00 86 LEU A CA 1
ATOM 695 C C . LEU A 1 86 ? -12.832 7.706 15.827 1.00 92.00 86 LEU A C 1
ATOM 697 O O . LEU A 1 86 ? -12.809 6.838 14.956 1.00 92.00 86 LEU A O 1
ATOM 701 N N . ASP A 1 87 ? -12.580 8.990 15.566 1.00 91.12 87 ASP A N 1
ATOM 702 C CA . ASP A 1 87 ? -12.157 9.444 14.240 1.00 91.12 87 ASP A CA 1
ATOM 703 C C . ASP A 1 87 ? -10.692 9.063 14.000 1.00 91.12 87 ASP A C 1
ATOM 705 O O . ASP A 1 87 ? -9.766 9.695 14.508 1.00 91.12 87 ASP A O 1
ATOM 709 N N . TRP A 1 88 ? -10.477 8.010 13.214 1.00 88.81 88 TRP A N 1
ATOM 710 C CA . TRP A 1 88 ? -9.140 7.525 12.877 1.00 88.81 88 TRP A CA 1
ATOM 711 C C . TRP A 1 88 ? -8.386 8.402 11.868 1.00 88.81 88 TRP A C 1
ATOM 713 O O . TRP A 1 88 ? -7.213 8.134 11.599 1.00 88.81 88 TRP A O 1
ATOM 723 N N . LEU A 1 89 ? -9.030 9.434 11.311 1.00 89.12 89 LEU A N 1
ATOM 724 C CA . LEU A 1 89 ? -8.403 10.436 10.449 1.00 89.12 89 LEU A CA 1
ATOM 725 C C . LEU A 1 89 ? -7.997 11.703 11.215 1.00 89.12 89 LEU A C 1
ATOM 727 O O . LEU A 1 89 ? -7.322 12.552 10.632 1.00 89.12 89 LEU A O 1
ATOM 731 N N . ASP A 1 90 ? -8.351 11.824 12.501 1.00 92.12 90 ASP A N 1
ATOM 732 C CA . ASP A 1 90 ? -7.892 12.907 13.372 1.00 92.12 90 ASP A CA 1
ATOM 733 C C . ASP A 1 90 ? -6.666 12.474 14.207 1.00 92.12 90 ASP A C 1
ATOM 735 O O . ASP A 1 90 ? -6.798 11.937 15.314 1.00 92.12 90 ASP A O 1
ATOM 739 N N . PRO A 1 91 ? -5.432 12.759 13.746 1.00 87.69 91 PRO A N 1
ATOM 740 C CA . PRO A 1 91 ? -4.215 12.349 14.442 1.00 87.69 91 PRO A CA 1
ATOM 741 C C . PRO A 1 91 ? -4.007 13.064 15.785 1.00 87.69 91 PRO A C 1
ATOM 743 O O . PRO A 1 91 ? -3.092 12.707 16.535 1.00 87.69 91 PRO A O 1
ATOM 746 N N . LYS A 1 92 ? -4.792 14.103 16.110 1.00 90.00 92 LYS A N 1
ATOM 747 C CA . LYS A 1 92 ? -4.712 14.753 17.425 1.00 90.00 92 LYS A CA 1
ATOM 748 C C . LYS A 1 92 ? -5.368 13.900 18.500 1.00 90.00 92 LYS A C 1
ATOM 750 O O . LYS A 1 92 ? -4.864 13.876 19.623 1.00 90.00 92 LYS A O 1
ATOM 755 N N . THR A 1 93 ? -6.451 13.212 18.153 1.00 88.50 93 THR A N 1
ATOM 756 C CA . THR A 1 93 ? -7.302 12.477 19.094 1.00 88.50 93 THR A CA 1
ATOM 757 C C . THR A 1 93 ? -7.146 10.962 18.980 1.00 88.50 93 THR A C 1
ATOM 759 O O . THR A 1 93 ? -7.363 10.266 19.971 1.00 88.50 93 THR A O 1
ATOM 762 N N . PHE A 1 94 ? -6.675 10.446 17.840 1.00 89.62 94 PHE A N 1
ATOM 763 C CA . PHE A 1 94 ? -6.431 9.021 17.633 1.00 89.62 94 PHE A CA 1
ATOM 764 C C . PHE A 1 94 ? -5.061 8.762 16.993 1.00 89.62 94 PHE A C 1
ATOM 766 O O . PHE A 1 94 ? -4.835 9.004 15.809 1.00 89.62 94 PHE A O 1
ATOM 773 N N . LYS A 1 95 ? -4.117 8.260 17.799 1.00 89.19 95 LYS A N 1
ATOM 774 C CA . LYS A 1 95 ? -2.741 7.954 17.379 1.00 89.19 95 LYS A CA 1
ATOM 775 C C . LYS A 1 95 ? -2.484 6.462 17.459 1.00 89.19 95 LYS A C 1
ATOM 777 O O . LYS A 1 95 ? -2.851 5.816 18.437 1.00 89.19 95 LYS A O 1
ATOM 782 N N . TYR A 1 96 ? -1.791 5.937 16.461 1.00 87.50 96 TYR A N 1
ATOM 783 C CA . TYR A 1 96 ? -1.442 4.528 16.387 1.00 87.50 96 TYR A CA 1
ATOM 784 C C . TYR A 1 96 ? -0.079 4.345 15.718 1.00 87.50 96 TYR A C 1
ATOM 786 O O . TYR A 1 96 ? 0.357 5.177 14.923 1.00 87.50 96 TYR A O 1
ATOM 794 N N . THR A 1 97 ? 0.571 3.225 16.027 1.00 87.62 97 THR A N 1
ATOM 795 C CA . THR A 1 97 ? 1.857 2.839 15.442 1.00 87.62 97 THR A CA 1
ATOM 796 C C . THR A 1 97 ? 1.773 1.395 14.976 1.00 87.62 97 THR A C 1
ATOM 798 O O . THR A 1 97 ? 1.472 0.503 15.767 1.00 87.62 97 THR A O 1
ATOM 801 N N . PHE A 1 98 ? 2.088 1.153 13.704 1.00 85.19 98 PHE A N 1
ATOM 802 C CA . PHE A 1 98 ? 2.353 -0.196 13.217 1.00 85.19 98 PHE A CA 1
ATOM 803 C C . PHE A 1 98 ? 3.807 -0.551 13.524 1.00 85.19 98 PHE A C 1
ATOM 805 O O . PHE A 1 98 ? 4.725 0.162 13.124 1.00 85.19 98 PHE A O 1
ATOM 812 N N . THR A 1 99 ? 4.021 -1.651 14.243 1.00 88.19 99 THR A N 1
ATOM 813 C CA . THR A 1 99 ? 5.359 -2.212 14.471 1.00 88.19 99 THR A CA 1
ATOM 814 C C . THR A 1 99 ? 5.399 -3.629 13.927 1.00 88.19 99 THR A C 1
ATOM 816 O O . THR A 1 99 ? 4.400 -4.344 13.976 1.00 88.19 99 THR A O 1
ATOM 819 N N . TYR A 1 100 ? 6.549 -4.037 13.402 1.00 82.69 100 TYR A N 1
ATOM 820 C CA . TYR A 1 100 ? 6.797 -5.413 12.998 1.00 82.69 100 TYR A CA 1
ATOM 821 C C . TYR A 1 100 ? 8.115 -5.881 13.613 1.00 82.69 100 TYR A C 1
ATOM 823 O O . TYR A 1 100 ? 9.029 -5.086 13.835 1.00 82.69 100 TYR A O 1
ATOM 831 N N . ARG A 1 101 ? 8.220 -7.178 13.901 1.00 86.38 101 ARG A N 1
ATOM 832 C CA . ARG A 1 101 ? 9.492 -7.826 14.232 1.00 86.38 101 ARG A CA 1
ATOM 833 C C . ARG A 1 101 ? 9.724 -8.935 13.227 1.00 86.38 101 ARG A C 1
ATOM 835 O O . ARG A 1 101 ? 8.848 -9.774 13.033 1.00 86.38 101 ARG A O 1
ATOM 842 N N . ARG A 1 102 ? 10.904 -8.949 12.609 1.00 82.19 102 ARG A N 1
ATOM 843 C CA . ARG A 1 102 ? 11.334 -10.087 11.797 1.00 82.19 102 ARG A CA 1
ATOM 844 C C . ARG A 1 102 ? 11.471 -11.293 12.722 1.00 82.19 102 ARG A C 1
ATOM 846 O O . ARG A 1 102 ? 12.314 -11.268 13.614 1.00 82.19 102 ARG A O 1
ATOM 853 N N . GLN A 1 103 ? 10.657 -12.322 12.518 1.00 78.62 103 GLN A N 1
ATOM 854 C CA . GLN A 1 103 ? 10.932 -13.618 13.126 1.00 78.62 103 GLN A CA 1
ATOM 855 C C . GLN A 1 103 ? 12.029 -14.295 12.308 1.00 78.62 103 GLN A C 1
ATOM 857 O O . GLN A 1 103 ? 11.909 -14.433 11.092 1.00 78.62 103 GLN A O 1
ATOM 862 N N . ILE A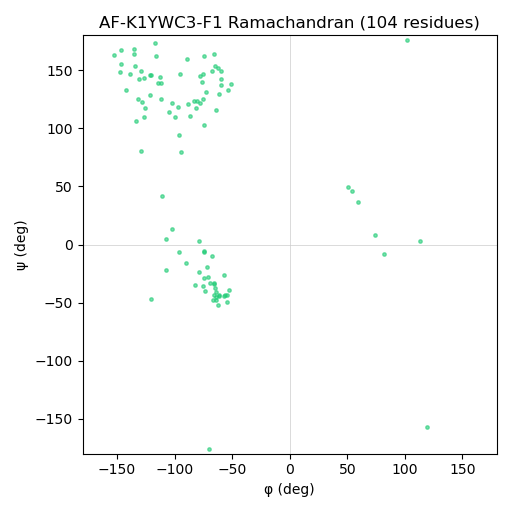 1 104 ? 13.135 -14.619 12.970 1.00 82.94 104 ILE A N 1
ATOM 863 C CA . ILE A 1 104 ? 14.175 -15.487 12.426 1.00 82.94 104 ILE A CA 1
ATOM 864 C C . ILE A 1 104 ? 13.888 -16.838 13.064 1.00 82.94 104 ILE A C 1
ATOM 866 O O . ILE A 1 104 ? 14.005 -16.964 14.281 1.00 82.94 104 ILE A O 1
ATOM 870 N N . ASN A 1 105 ? 13.418 -17.791 12.268 1.00 69.81 105 ASN A N 1
ATOM 871 C CA . ASN A 1 105 ? 13.285 -19.165 12.728 1.00 69.81 105 ASN A CA 1
ATOM 872 C C . ASN A 1 105 ? 14.682 -19.795 12.634 1.00 69.81 105 ASN A C 1
ATOM 874 O O . ASN A 1 105 ? 15.289 -19.724 11.563 1.00 69.81 105 ASN A O 1
ATOM 878 N N . GLU A 1 106 ? 15.191 -20.311 13.754 1.00 55.31 106 GLU A N 1
ATOM 879 C CA . GLU A 1 106 ? 16.388 -21.169 13.803 1.00 55.31 106 GLU A CA 1
ATOM 880 C C . GLU A 1 106 ? 16.102 -22.554 13.213 1.00 55.31 106 GLU A C 1
ATOM 882 O O . GLU A 1 106 ? 14.961 -23.049 13.388 1.00 55.31 106 GLU A O 1
#

Solvent-accessible surface area (backbone atoms only — not comparable to full-atom values): 6966 Å² total; per-residue (Å²): 112,71,51,69,48,78,42,91,100,78,43,80,40,40,33,27,70,40,57,39,53,46,51,27,64,78,66,74,50,53,88,84,37,70,68,47,48,53,40,49,58,52,24,60,62,29,75,74,93,85,73,79,87,81,60,84,75,60,59,42,77,52,88,75,70,63,76,56,76,58,33,64,54,60,86,60,78,83,55,66,62,96,65,39,70,57,60,65,86,40,68,90,86,38,80,86,81,92,82,85,76,87,82,79,83,131

pLDDT: mean 91.71, std 6.36, range [55.31, 98.5]

Radius of gyration: 19.24 Å; Cα contacts (8 Å, |Δi|>4): 114; chains: 1; bounding box: 38×36×48 Å

Sequence (106 aa):
CWAEFFLPGYGWVPVDPADVRKMMLTENLQPEDARTKEYREYFWGAWDSYRVKLATGRDLILNPRQAGAPLNTFGYPYGEVGGKPLDWLDPKTFKYTFTYRRQINE

Mean predicted aligned error: 5.48 Å

Nearest PDB structures (foldseek):
  8g2z-assembly1_5H  TM=3.753E-01  e=4.126E+00  Tetrahymena thermophila CU428
  8euy-assembly1_u  TM=3.156E-01  e=6.947E+00  Schizosaccharomyces pombe

Foldseek 3Di:
DWDWDQDPPPGTFTADVPVLVVCCVVVVHDCPDPVSVVVRVARRRDDDPPDDDPWDDAQAQDVVGQLDGRHRICPFPWDDDPSHTDDSVPCVGDPDDDDDDDDDDD

Secondary structure (DSSP, 8-state):
--EEEEETTTEEEEE-HHHHHHHHHHHT--TTSHHHHHHHHHTBS---TT-------SSBPPSSPPSSPPBS--SS---EETTEEP-TT-TTT-------------

=== Feature glossary ===
Key to the feature types in this record:

pLDDT. pLDDT is the predicted lDDT-Cα score: AlphaFold's confidence that the local environment of each residue (all inter-atomic distances within 15 Å) is correctly placed. It is a per-residue number between 0 and 100, with higher meaning more reliable.

Radius of gyration, Cα contacts, bounding box. The geometric summary reports three shape descriptors. Rg (radius of gyration) measures how spread out the Cα atoms are about their centre of mass; compact globular proteins have small Rg, elongated or unfolded ones large. Cα contacts (<8 Å, |i−j|>4) count long-range residue pairs in spatial proximity — high for tightly packed folds, near zero for rods or random coil. The bounding-box extents give the protein's footprint along x, y, z in Å.

Backbone torsions (φ/ψ). Backbone dihedral angles. Every residue except chain termini has a φ (preceding-C → N → Cα → C) and a ψ (N → Cα → C → next-N). They are reported in degrees following the IUPAC sign convention. Secondary structure is essentially a statement about which (φ, ψ) basin each residue occupies.

Contact-map, Ramachandran, and PAE plots. Plot images: a contact map (which residues are close in 3D, as an N×N binary image), a Ramachandran scatter (backbone torsion angles, revealing secondary-structure composition at a glance), and — for AlphaFold structures — a PAE heatmap (pairwise prediction confidence).

Predicted aligned error. Predicted Aligned Error (PAE) is an AlphaFold confidence matrix: entry (i, j) is the expected error in the position of residue j, in ångströms, when the prediction is superimposed on the true structure at residue i. Low PAE within a block of residues means that block is internally rigid and well-predicted; high PAE between two blocks means their relative placement is uncertain even if each block individually is confident.

Secondary structure (3-state, P-SEA). Three-state secondary structure (P-SEA) collapses the eight DSSP classes into helix (a), strand (b), and coil (c). P-SEA assigns these from Cα geometry alone — distances and angles — without requiring backbone oxygens, so it works on any Cα trace.

Solvent-accessible surface area. Solvent-accessible surface area (SASA) is the area in Å² traced out by the centre of a 1.4 Å probe sphere (a water molecule) rolled over the protein's van der Waals surface (Shrake–Rupley / Lee–Richards construction). Buried residues have near-zero SASA; fully exposed residues can exceed 200 Å². The total SASA scales roughly with the number of surface residues.

Foldseek 3Di. The Foldseek 3Di string encodes local tertiary geometry as a 20-letter alphabet — one character per residue — derived from the relative positions of nearby Cα atoms. Unlike the amino-ac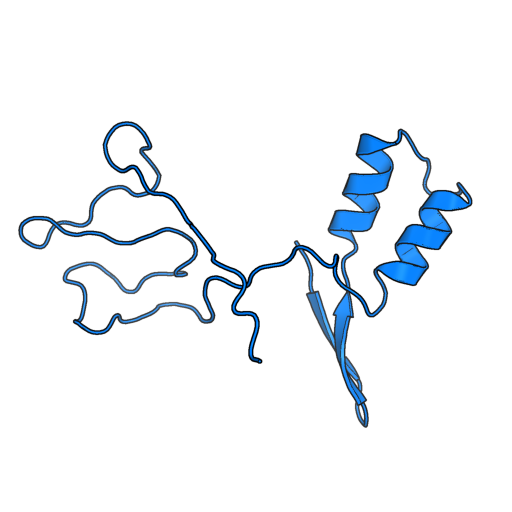id sequence, 3Di is a direct function of the 3D structure, so two proteins with the same fold have similar 3Di strings even at low sequence identity.

B-factor. For experimental (PDB) structures, the B-factor (temperature factor) quantifies the positional spread of each atom in the crystal — a combination of thermal vibration and static disorder — in units of Å². High B-factors mark flexible loops or poorly resolved regions; low B-factors mark the rigid, well-ordered core.

mmCIF coordinates. The mmCIF block holds the 3D Cartesian coordinates of each backbone atom (N, Cα, C, O) in ångströms. mmCIF is the PDB's canonical archive format — a tagged-loop text representation of the atomic model.

InterPro / GO / CATH / organism. Functional annotations link the protein to curated databases. InterPro entries identify conserved domains and families by matching the sequence against member-database signatures (Pfam, PROSITE, CDD, …). Gene Ontology (GO) terms describe molecular function, biological process, and cellular component in a controlled vocabulary. CATH places the structure in a hierarchical fold classification (Class/Architecture/Topology/Homologous-superfamily). The organism is the source species.

Rendered structure images. Structure images are PyMOL renders from six orthogonal camera directions. Cartoon representation draws helices as coils and strands as arrows; sticks shows the backbone as bonds; surface shows the solvent-excluded envelope. Rainbow coloring maps sequence position to hue (blue→red, N→C); chain coloring assigns a distinct color per polypeptide.

Sequence. This is the polypeptide sequence — one letter per residue, N-terminus first. Length ranges from a few dozen residues for small domains to over a thousand for large multi-domain proteins.

Secondary structure (8-state, DSSP). The SS8 string is DSSP's per-residue secondary-structure call. α-helix (H) means an i→i+4 H-bond ladder; β-strand (E) means the residue participates in a β-sheet; 3₁₀ (G) and π (I) are tighter and wider helices; T/S are turns/bends; '-' is loop.

Nearest PDB structures. Structural nearest neighbors (via Foldseek easy-search vs the PDB). Reported per hit: target PDB id, E-value, and alignment TM-score. A TM-score above ~0.5 is the conventional threshold for 'same fold'.